Protein AF-A0A2K5PWW3-F1 (afdb_monomer_lite)

Secondary structure (DSSP, 8-state):
-PPPPTT--S--HHHHHHHHHHHHHHHHHHHHHHHHHHHHTSTTT--HHHHHHHHHHHHHHHHHHHHHHHHHHHHHHHHHHHHHHHHHHHHHHTT-HHHHHHHIIIIIHHHHHHHHHHHHHHHHHHHTTTTT-HHHHHHHIIIIIGGGG---

Structure (mmCIF, N/CA/C/O backbone):
data_AF-A0A2K5PWW3-F1
#
_entry.id   AF-A0A2K5PWW3-F1
#
loop_
_atom_site.group_PDB
_atom_site.id
_atom_site.type_symbol
_atom_site.label_atom_id
_atom_site.label_alt_id
_atom_site.label_comp_id
_atom_site.label_asym_id
_atom_site.label_entity_id
_atom_site.label_seq_id
_atom_site.pdbx_PDB_ins_code
_atom_site.Cartn_x
_atom_site.Cartn_y
_atom_site.Cartn_z
_atom_site.occupancy
_atom_site.B_iso_or_equiv
_atom_site.auth_seq_id
_atom_site.auth_comp_id
_atom_site.auth_asym_id
_atom_site.auth_atom_id
_atom_site.pdbx_PDB_model_num
ATOM 1 N N . THR A 1 1 ? -18.591 -24.631 8.493 1.00 36.41 1 THR A N 1
ATOM 2 C CA . THR A 1 1 ? -18.377 -23.396 7.710 1.00 36.41 1 THR A CA 1
ATOM 3 C C . THR A 1 1 ? -18.376 -22.236 8.686 1.00 36.41 1 THR A C 1
ATOM 5 O O . THR A 1 1 ? -19.280 -22.161 9.505 1.00 36.41 1 THR A O 1
ATOM 8 N N . ALA A 1 2 ? -17.322 -21.417 8.721 1.00 37.28 2 ALA A N 1
ATOM 9 C CA . ALA A 1 2 ? -17.237 -20.311 9.678 1.00 37.28 2 ALA A CA 1
ATOM 10 C C . ALA A 1 2 ? -18.224 -19.201 9.283 1.00 37.28 2 ALA A C 1
ATOM 12 O O . ALA A 1 2 ? -18.209 -18.743 8.141 1.00 37.28 2 ALA A O 1
ATOM 13 N N . SER A 1 3 ? -19.100 -18.805 10.207 1.00 39.41 3 SER A N 1
ATOM 14 C CA . SER A 1 3 ? -20.064 -17.724 9.997 1.00 39.41 3 SER A CA 1
ATOM 15 C C . SER A 1 3 ? -19.338 -16.384 9.811 1.00 39.41 3 SER A C 1
ATOM 17 O O . SER A 1 3 ? -18.380 -16.113 10.540 1.00 39.41 3 SER A O 1
ATOM 19 N N . PRO A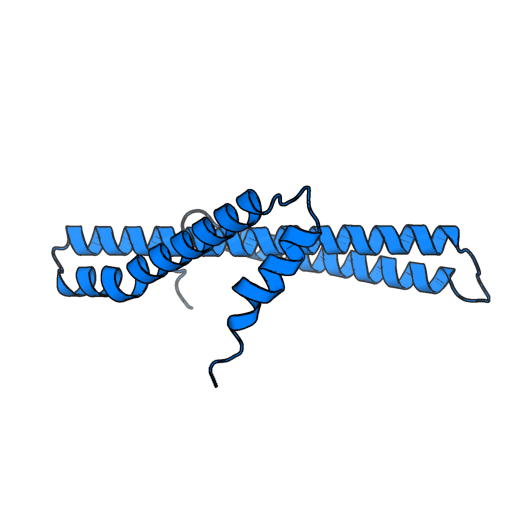 1 4 ? -19.766 -15.527 8.866 1.00 49.06 4 PRO A N 1
ATOM 20 C CA . PRO A 1 4 ? -19.162 -14.215 8.683 1.00 49.06 4 PRO A CA 1
ATOM 21 C C . PRO A 1 4 ? -19.349 -13.363 9.944 1.00 49.06 4 PRO A C 1
ATOM 23 O O . PRO A 1 4 ? -20.424 -13.321 10.541 1.00 49.06 4 PRO A O 1
ATOM 26 N N . SER A 1 5 ? -18.277 -12.688 10.355 1.00 48.12 5 SER A N 1
ATOM 27 C CA . SER A 1 5 ? -18.264 -11.849 11.550 1.00 48.12 5 SER A CA 1
ATOM 28 C C . SER A 1 5 ? -19.251 -10.676 11.424 1.00 48.12 5 SER A C 1
ATOM 30 O O . SER A 1 5 ? -19.153 -9.875 10.493 1.00 48.12 5 SER A O 1
ATOM 32 N N . GLN A 1 6 ? -20.169 -10.536 12.391 1.00 51.06 6 GLN A N 1
ATOM 33 C CA . GLN A 1 6 ? -21.170 -9.448 12.486 1.00 51.06 6 GLN A CA 1
ATOM 34 C C . GLN A 1 6 ? -20.544 -8.037 12.612 1.00 51.06 6 GLN A C 1
ATOM 36 O O . GLN A 1 6 ? -21.219 -7.014 12.492 1.00 51.06 6 GLN A O 1
ATOM 41 N N . VAL A 1 7 ? -19.231 -7.996 12.832 1.00 50.28 7 VAL A N 1
ATOM 42 C CA . VAL A 1 7 ? -18.339 -6.832 12.925 1.00 50.28 7 VAL A CA 1
ATOM 43 C C . VAL A 1 7 ? -18.160 -6.141 11.561 1.00 50.28 7 VAL A C 1
ATOM 45 O O . VAL A 1 7 ? -17.883 -4.946 11.488 1.00 50.28 7 VAL A O 1
ATOM 48 N N . ARG A 1 8 ? -18.360 -6.860 10.450 1.00 52.19 8 ARG A N 1
ATOM 49 C CA . ARG A 1 8 ? -18.094 -6.362 9.094 1.00 52.19 8 ARG A CA 1
ATOM 50 C C . ARG A 1 8 ? -19.287 -5.558 8.569 1.00 52.19 8 ARG A C 1
ATOM 52 O O . ARG A 1 8 ? -20.204 -6.098 7.957 1.00 52.19 8 ARG A O 1
ATOM 59 N N . GLN A 1 9 ? -19.304 -4.254 8.834 1.00 50.53 9 GLN A N 1
ATOM 60 C CA . GLN A 1 9 ? -20.359 -3.374 8.336 1.00 50.53 9 GLN A CA 1
ATOM 61 C C . GLN A 1 9 ? -19.978 -2.810 6.962 1.00 50.53 9 GLN A C 1
ATOM 63 O O . GLN A 1 9 ? -19.010 -2.073 6.836 1.00 50.53 9 GLN A O 1
ATOM 68 N N . ASN A 1 10 ? -20.770 -3.125 5.937 1.00 54.16 10 ASN A N 1
ATOM 69 C CA . ASN A 1 10 ? -20.707 -2.483 4.618 1.00 54.16 10 ASN A CA 1
ATOM 70 C C . ASN A 1 10 ? -19.440 -2.749 3.769 1.00 54.16 10 ASN A C 1
ATOM 72 O O . ASN A 1 10 ? -19.109 -1.956 2.890 1.00 54.16 10 ASN A O 1
ATOM 76 N N . TYR A 1 11 ? -18.745 -3.869 3.996 1.00 56.44 11 TYR A N 1
ATOM 77 C CA . TYR A 1 11 ? -17.665 -4.340 3.124 1.00 56.44 11 TYR A CA 1
ATOM 78 C C . TYR A 1 11 ? -17.893 -5.812 2.787 1.00 56.44 11 TYR A C 1
ATOM 80 O O . TYR A 1 11 ? -17.673 -6.696 3.620 1.00 56.44 11 TYR A O 1
ATOM 88 N N . HIS A 1 12 ? -18.431 -6.061 1.592 1.00 65.31 12 HIS A N 1
ATOM 89 C CA . HIS A 1 12 ? -18.768 -7.409 1.154 1.00 65.31 12 HIS A CA 1
ATOM 90 C C . HIS A 1 12 ? -17.487 -8.224 0.961 1.00 65.31 12 HIS A C 1
ATOM 92 O O . HIS A 1 12 ? -16.470 -7.701 0.501 1.00 65.31 12 HIS A O 1
ATOM 98 N N . GLN A 1 13 ? -17.531 -9.515 1.292 1.00 68.31 13 GLN A N 1
ATOM 99 C CA . GLN A 1 13 ? -16.378 -10.401 1.120 1.00 68.31 13 GLN A CA 1
ATOM 100 C C . GLN A 1 13 ? -15.883 -10.421 -0.328 1.00 68.31 13 GLN A C 1
ATOM 102 O O . GLN A 1 13 ? -14.678 -10.475 -0.565 1.00 68.31 13 GLN A O 1
ATOM 107 N N . ASP A 1 14 ? -16.808 -10.271 -1.273 1.00 76.06 14 ASP A N 1
ATOM 108 C CA . ASP A 1 14 ? -16.494 -10.198 -2.696 1.00 76.06 14 ASP A CA 1
ATOM 109 C C . ASP A 1 14 ? -15.761 -8.909 -3.072 1.00 76.06 14 ASP A C 1
ATOM 111 O O . ASP A 1 14 ? -14.913 -8.939 -3.957 1.00 76.06 14 ASP A O 1
ATOM 115 N N . SER A 1 15 ? -16.026 -7.789 -2.390 1.00 79.00 15 SER A N 1
ATOM 116 C CA . SER A 1 15 ? -15.313 -6.527 -2.621 1.00 79.00 15 SER A CA 1
ATOM 117 C C . SER A 1 15 ? -13.864 -6.619 -2.145 1.00 79.00 15 SER A C 1
ATOM 119 O O . SER A 1 15 ? -12.958 -6.192 -2.855 1.00 79.00 15 SER A O 1
ATOM 121 N N . GLU A 1 16 ? -13.627 -7.238 -0.984 1.00 80.44 16 GLU A N 1
ATOM 122 C CA . GLU A 1 16 ? -12.264 -7.499 -0.507 1.00 80.44 16 GLU A CA 1
ATOM 123 C C . GLU A 1 16 ? -11.519 -8.460 -1.439 1.00 80.44 16 GLU A C 1
ATOM 125 O O . GLU A 1 16 ? -10.379 -8.203 -1.819 1.00 80.44 16 GLU A O 1
ATOM 130 N N . ALA A 1 17 ? -12.182 -9.537 -1.869 1.00 84.25 17 ALA A N 1
ATOM 131 C CA . ALA A 1 17 ? -11.609 -10.485 -2.815 1.00 84.25 17 ALA A CA 1
ATOM 132 C C . ALA A 1 17 ? -11.301 -9.832 -4.173 1.00 84.25 17 ALA A C 1
ATOM 134 O O . ALA A 1 17 ? -10.254 -10.110 -4.756 1.00 84.25 17 ALA A O 1
ATOM 135 N N . ALA A 1 18 ? -12.176 -8.953 -4.669 1.00 88.81 18 ALA A N 1
ATOM 136 C CA . ALA A 1 18 ? -11.960 -8.209 -5.905 1.00 88.81 18 ALA A CA 1
ATOM 137 C C . ALA A 1 18 ? -10.758 -7.265 -5.795 1.00 88.81 18 ALA A C 1
ATOM 139 O O . ALA A 1 18 ? -9.916 -7.259 -6.689 1.00 88.81 18 ALA A O 1
ATOM 140 N N . ILE A 1 19 ? -10.621 -6.534 -4.685 1.00 88.19 19 ILE A N 1
ATOM 141 C CA . ILE A 1 19 ? -9.473 -5.643 -4.475 1.00 88.19 19 ILE A CA 1
ATOM 142 C C . ILE A 1 19 ? -8.176 -6.443 -4.333 1.00 88.19 19 ILE A C 1
ATOM 144 O O . ILE A 1 19 ? -7.175 -6.075 -4.939 1.00 88.19 19 ILE A O 1
ATOM 148 N N . ASN A 1 20 ? -8.187 -7.579 -3.633 1.00 88.94 20 ASN A N 1
ATOM 149 C CA . ASN A 1 20 ? -7.015 -8.456 -3.542 1.00 88.94 20 ASN A CA 1
ATOM 150 C C . ASN A 1 20 ? -6.612 -9.037 -4.907 1.00 88.94 20 ASN A C 1
ATOM 152 O O . ASN A 1 20 ? -5.424 -9.171 -5.203 1.00 88.94 20 ASN A O 1
ATOM 156 N N . ARG A 1 21 ? -7.584 -9.361 -5.768 1.00 92.88 21 ARG A N 1
ATOM 157 C CA . ARG A 1 21 ? -7.307 -9.747 -7.160 1.00 92.88 21 ARG A CA 1
ATOM 158 C C . ARG A 1 21 ? -6.720 -8.581 -7.947 1.00 92.88 21 ARG A C 1
ATOM 160 O O . ARG A 1 21 ? -5.731 -8.789 -8.639 1.00 92.88 21 ARG A O 1
ATOM 167 N N . GLN A 1 22 ? -7.272 -7.378 -7.798 1.00 94.06 22 GLN A N 1
ATOM 168 C CA . GLN A 1 22 ? -6.759 -6.190 -8.475 1.00 94.06 22 GLN A CA 1
ATOM 169 C C . GLN A 1 22 ? -5.320 -5.886 -8.052 1.00 94.06 22 GLN A C 1
ATOM 171 O O . GLN A 1 22 ? -4.476 -5.707 -8.913 1.00 94.06 22 GLN A O 1
ATOM 176 N N . ILE A 1 23 ? -5.004 -5.938 -6.753 1.00 93.69 23 ILE A N 1
ATOM 177 C CA . ILE A 1 23 ? -3.633 -5.771 -6.243 1.00 93.69 23 ILE A CA 1
ATOM 178 C C . ILE A 1 23 ? -2.666 -6.735 -6.941 1.00 93.69 23 ILE A C 1
ATOM 180 O O . ILE A 1 23 ? -1.599 -6.321 -7.386 1.00 93.69 23 ILE A O 1
ATOM 184 N N . ASN A 1 24 ? -3.040 -8.012 -7.069 1.00 94.44 24 ASN A N 1
ATOM 185 C CA . ASN A 1 24 ? -2.213 -8.991 -7.775 1.00 94.44 24 ASN A CA 1
ATOM 186 C C . ASN A 1 24 ? -2.069 -8.676 -9.269 1.00 94.44 24 ASN A C 1
ATOM 188 O O . ASN A 1 24 ? -0.992 -8.885 -9.820 1.00 94.44 24 ASN A O 1
ATOM 192 N N . LEU A 1 25 ? -3.121 -8.171 -9.920 1.00 95.38 25 LEU A N 1
ATOM 193 C CA . LEU A 1 25 ? -3.064 -7.758 -11.323 1.00 95.38 25 LEU A CA 1
ATOM 194 C C . LEU A 1 25 ? -2.121 -6.566 -11.526 1.00 95.38 25 LEU A C 1
ATOM 196 O O . LEU A 1 25 ? -1.285 -6.631 -12.421 1.00 95.38 25 LEU A O 1
ATOM 200 N N . GLU A 1 26 ? -2.187 -5.543 -10.670 1.00 95.94 26 GLU A N 1
ATOM 201 C CA . GLU A 1 26 ? -1.277 -4.388 -10.725 1.00 95.94 26 GLU A CA 1
ATOM 202 C C . GLU A 1 26 ? 0.188 -4.817 -10.512 1.00 95.94 26 GLU A C 1
ATOM 204 O O . GLU A 1 26 ? 1.094 -4.418 -11.244 1.00 95.94 26 GLU A O 1
ATOM 209 N N . LEU A 1 27 ? 0.442 -5.708 -9.544 1.00 95.19 27 LEU A N 1
ATOM 210 C CA . LEU A 1 27 ? 1.784 -6.252 -9.306 1.00 95.19 27 LEU A CA 1
ATOM 211 C C . LEU A 1 27 ? 2.283 -7.108 -10.476 1.00 95.19 27 LEU A C 1
ATOM 213 O O . LEU A 1 27 ? 3.463 -7.044 -10.828 1.00 95.19 27 LEU A O 1
ATOM 217 N N . TYR A 1 28 ? 1.400 -7.895 -11.091 1.00 97.12 28 TYR A N 1
ATOM 218 C CA . TYR A 1 28 ? 1.737 -8.687 -12.268 1.00 97.12 28 TYR A CA 1
ATOM 219 C C . TYR A 1 28 ? 2.050 -7.793 -13.472 1.00 97.12 28 TYR A C 1
ATOM 221 O O . TYR A 1 28 ? 3.077 -7.990 -14.117 1.00 97.12 28 TYR A O 1
ATOM 229 N N . ALA A 1 29 ? 1.231 -6.771 -13.736 1.00 94.88 29 ALA A N 1
ATOM 230 C CA . ALA A 1 29 ? 1.480 -5.786 -14.787 1.00 94.88 29 ALA A CA 1
ATOM 231 C C . ALA A 1 29 ? 2.824 -5.074 -14.569 1.00 94.88 29 ALA A C 1
ATOM 233 O O . ALA A 1 29 ? 3.654 -5.001 -15.477 1.00 94.88 29 ALA A O 1
ATOM 234 N N . SER A 1 30 ? 3.094 -4.660 -13.329 1.00 97.88 30 SER A N 1
ATOM 235 C CA . SER A 1 30 ? 4.372 -4.084 -12.917 1.00 97.88 30 SER A CA 1
ATOM 236 C C . SER A 1 30 ? 5.557 -5.012 -13.224 1.00 97.88 30 SER A C 1
ATOM 238 O O . SER A 1 30 ? 6.565 -4.564 -13.777 1.00 97.88 30 SER A O 1
ATOM 240 N N . TYR A 1 31 ? 5.448 -6.305 -12.901 1.00 96.75 31 TYR A N 1
ATOM 241 C CA . TYR A 1 31 ? 6.472 -7.310 -13.205 1.00 96.75 31 TYR A CA 1
ATOM 242 C C . TYR A 1 31 ? 6.667 -7.517 -14.715 1.00 96.75 31 TYR A C 1
ATOM 244 O O . TYR A 1 31 ? 7.805 -7.562 -15.187 1.00 96.75 31 TYR A O 1
ATOM 252 N N . VAL A 1 32 ? 5.579 -7.584 -15.487 1.00 97.56 32 VAL A N 1
ATOM 253 C CA . VAL A 1 32 ? 5.634 -7.709 -16.950 1.00 97.56 32 VAL A CA 1
ATOM 254 C C . VAL A 1 32 ? 6.351 -6.506 -17.562 1.00 97.56 32 VAL A C 1
ATOM 256 O O . VAL A 1 32 ? 7.314 -6.696 -18.305 1.00 97.56 32 VAL A O 1
ATOM 259 N N . TYR A 1 33 ? 5.983 -5.277 -17.194 1.00 96.88 33 TYR A N 1
ATOM 260 C CA . TYR A 1 33 ? 6.669 -4.079 -17.685 1.00 96.88 33 TYR A CA 1
ATOM 261 C C . TYR A 1 33 ? 8.145 -4.032 -17.290 1.00 96.88 33 TYR A C 1
ATOM 263 O O . TYR A 1 33 ? 8.984 -3.643 -18.103 1.00 96.88 33 TYR A O 1
ATOM 271 N N . LEU A 1 34 ? 8.488 -4.498 -16.087 1.00 97.75 34 LEU A N 1
ATOM 272 C CA . LEU A 1 34 ? 9.882 -4.598 -15.664 1.00 97.75 34 LEU A CA 1
ATOM 273 C C . LEU A 1 34 ? 10.665 -5.558 -16.567 1.00 97.75 34 LEU A C 1
ATOM 275 O O . LEU A 1 34 ? 11.747 -5.220 -17.039 1.00 97.75 34 LEU A O 1
ATOM 279 N N . SER A 1 35 ? 10.100 -6.734 -16.854 1.00 97.44 35 SER A N 1
ATOM 280 C CA . SER A 1 35 ? 10.733 -7.721 -17.735 1.00 97.44 35 SER A CA 1
ATOM 281 C C . SER A 1 35 ? 10.967 -7.171 -19.148 1.00 97.44 35 SER A C 1
ATOM 283 O O . SER A 1 35 ? 12.039 -7.370 -19.720 1.00 97.44 35 SER A O 1
ATOM 285 N N . ILE A 1 36 ? 10.007 -6.404 -19.676 1.00 96.56 36 ILE A N 1
ATOM 286 C CA . ILE A 1 36 ? 10.099 -5.757 -20.988 1.00 96.56 36 ILE A CA 1
ATOM 287 C C . ILE A 1 36 ? 11.172 -4.664 -20.973 1.00 96.56 36 ILE A C 1
ATOM 289 O O . ILE A 1 36 ? 11.967 -4.574 -21.906 1.00 96.56 36 ILE A O 1
ATOM 293 N N . SER A 1 37 ? 11.253 -3.871 -19.901 1.00 97.19 37 SER A N 1
ATOM 294 C CA . SER A 1 37 ? 12.321 -2.883 -19.730 1.00 97.19 37 SER A CA 1
ATOM 295 C C . SER A 1 37 ? 13.702 -3.532 -19.830 1.00 97.19 37 SER A C 1
ATOM 297 O O . SER A 1 37 ? 14.536 -3.076 -20.609 1.00 97.19 37 SER A O 1
ATOM 299 N N . TYR A 1 38 ? 13.934 -4.617 -19.084 1.00 94.94 38 TYR A N 1
ATOM 300 C CA . TYR A 1 38 ? 15.212 -5.334 -19.108 1.00 94.94 38 TYR A CA 1
ATOM 301 C C . TYR A 1 38 ? 15.503 -6.005 -20.451 1.00 94.94 38 TYR A C 1
ATOM 303 O O . TYR A 1 38 ? 16.666 -6.156 -20.806 1.00 94.94 38 TYR A O 1
ATOM 311 N N . TYR A 1 39 ? 14.479 -6.402 -21.210 1.00 95.50 39 TYR A N 1
ATOM 312 C CA . TYR A 1 39 ? 14.665 -6.894 -22.573 1.00 95.50 39 TYR A CA 1
ATOM 313 C C . TYR A 1 39 ? 15.215 -5.800 -23.501 1.00 95.50 39 TYR A C 1
ATOM 315 O O . TYR A 1 39 ? 16.168 -6.047 -24.235 1.00 95.50 39 TYR A O 1
ATOM 323 N N . PHE A 1 40 ? 14.661 -4.586 -23.438 1.00 93.12 40 PHE A N 1
ATOM 324 C CA . PHE A 1 40 ? 15.108 -3.465 -24.272 1.00 93.12 40 PHE A CA 1
ATOM 325 C C . PHE A 1 40 ? 16.460 -2.868 -23.858 1.00 93.12 40 PHE A C 1
ATOM 327 O O . PHE A 1 40 ? 17.088 -2.192 -24.673 1.00 93.12 40 PHE A O 1
ATOM 334 N N . ASP A 1 41 ? 16.899 -3.113 -22.622 1.00 95.06 41 ASP A N 1
ATOM 335 C CA . ASP A 1 41 ? 18.177 -2.627 -22.085 1.00 95.06 41 ASP A CA 1
ATOM 336 C C . ASP A 1 41 ? 19.376 -3.532 -22.420 1.00 95.06 41 ASP A C 1
ATOM 338 O O . ASP A 1 41 ? 20.519 -3.145 -22.198 1.00 95.06 41 ASP A O 1
ATOM 342 N N . ARG A 1 42 ? 19.142 -4.732 -22.970 1.00 95.31 42 ARG A N 1
ATOM 343 C CA . ARG A 1 42 ? 20.225 -5.649 -23.356 1.00 95.31 42 ARG A CA 1
ATOM 344 C C . ARG A 1 42 ? 21.126 -5.039 -24.424 1.00 95.31 42 ARG A C 1
ATOM 346 O O . ARG A 1 42 ? 20.644 -4.334 -25.306 1.00 95.31 42 ARG A O 1
ATOM 353 N N . ASP A 1 43 ? 22.408 -5.393 -24.404 1.00 94.12 43 ASP A N 1
ATOM 354 C CA . ASP A 1 43 ? 23.409 -4.869 -25.344 1.00 94.12 43 ASP A CA 1
ATOM 355 C C . ASP A 1 43 ? 23.092 -5.176 -26.821 1.00 94.12 43 ASP A C 1
ATOM 357 O O . ASP A 1 43 ? 23.480 -4.413 -27.704 1.00 94.12 43 ASP A O 1
ATOM 361 N N . ASP A 1 44 ? 22.372 -6.269 -27.098 1.00 91.06 44 ASP A N 1
ATOM 362 C CA . ASP A 1 44 ? 21.954 -6.685 -28.443 1.00 91.06 44 ASP A CA 1
ATOM 363 C C . ASP A 1 44 ? 20.697 -5.958 -28.959 1.00 91.06 44 ASP A C 1
ATOM 365 O O . ASP A 1 44 ? 20.478 -5.901 -30.169 1.00 91.06 44 ASP A O 1
ATOM 369 N N . VAL A 1 45 ? 19.891 -5.371 -28.067 1.00 92.75 45 VAL A N 1
ATOM 370 C CA . VAL A 1 45 ? 18.690 -4.588 -28.414 1.00 92.75 45 VAL A CA 1
ATOM 371 C C . VAL A 1 45 ? 18.953 -3.080 -28.295 1.00 92.75 45 VAL A C 1
ATOM 373 O O . VAL A 1 45 ? 18.636 -2.321 -29.208 1.00 92.75 45 VAL A O 1
ATOM 376 N N . ALA A 1 46 ? 19.544 -2.640 -27.181 1.00 89.75 46 ALA A N 1
ATOM 377 C CA . ALA A 1 46 ? 20.043 -1.293 -26.888 1.00 89.75 46 ALA A CA 1
ATOM 378 C C . ALA A 1 46 ? 19.042 -0.127 -27.080 1.00 89.75 46 ALA A C 1
ATOM 380 O O . ALA A 1 46 ? 19.430 1.024 -27.318 1.00 89.75 46 ALA A O 1
ATOM 381 N N . LEU A 1 47 ? 17.739 -0.375 -26.919 1.00 90.00 47 LEU A N 1
ATOM 382 C CA . LEU A 1 47 ? 16.675 0.625 -27.074 1.00 90.00 47 LEU A CA 1
ATOM 383 C C . LEU A 1 47 ? 16.387 1.354 -25.749 1.00 90.00 47 LEU A C 1
ATOM 385 O O . LEU A 1 47 ? 15.307 1.244 -25.166 1.00 90.00 47 LEU A O 1
ATOM 389 N N . LYS A 1 48 ? 17.346 2.169 -25.297 1.00 92.00 48 LYS A N 1
ATOM 390 C CA . LYS A 1 48 ? 17.335 2.836 -23.974 1.00 92.00 48 LYS A CA 1
ATOM 391 C C . LYS A 1 48 ? 16.068 3.640 -23.655 1.00 92.00 48 LYS A C 1
ATOM 393 O O . LYS A 1 48 ? 15.616 3.651 -22.513 1.00 92.00 48 LYS A O 1
ATOM 398 N N . ASN A 1 49 ? 15.472 4.309 -24.644 1.00 94.31 49 ASN A N 1
ATOM 399 C CA . ASN A 1 49 ? 14.242 5.081 -24.426 1.00 94.31 49 ASN A CA 1
ATOM 400 C C . ASN A 1 49 ? 13.024 4.178 -24.178 1.00 94.31 49 ASN A C 1
ATOM 402 O O . ASN A 1 49 ? 12.189 4.510 -23.339 1.00 94.31 49 ASN A O 1
ATOM 406 N N . PHE A 1 50 ? 12.946 3.028 -24.856 1.00 93.00 50 PHE A N 1
ATOM 407 C CA . PHE A 1 50 ? 11.908 2.027 -24.603 1.00 93.00 50 PHE A CA 1
ATOM 408 C C . PHE A 1 50 ? 12.101 1.377 -23.237 1.00 93.00 50 PHE A C 1
ATOM 410 O O . PHE A 1 50 ? 11.141 1.288 -22.476 1.00 93.00 50 PHE A O 1
ATOM 417 N N . ALA A 1 51 ? 13.339 1.010 -22.889 1.00 94.44 51 ALA A N 1
ATOM 418 C CA . ALA A 1 51 ? 13.660 0.501 -21.558 1.00 94.44 51 ALA A CA 1
ATOM 419 C C . ALA A 1 51 ? 13.198 1.483 -20.468 1.00 94.44 51 ALA A C 1
ATOM 421 O O . ALA A 1 51 ? 12.402 1.132 -19.602 1.00 94.44 51 ALA A O 1
ATOM 422 N N . LYS A 1 52 ? 13.579 2.763 -20.581 1.00 95.94 52 LYS A N 1
ATOM 423 C CA . LYS A 1 52 ? 13.164 3.805 -19.632 1.00 95.94 52 LYS A CA 1
ATOM 424 C C . LYS A 1 52 ? 11.643 3.979 -19.550 1.00 95.94 52 LYS A C 1
ATOM 426 O O . LYS A 1 52 ? 11.120 4.151 -18.451 1.00 95.94 52 LYS A O 1
ATOM 431 N N . TYR A 1 53 ? 10.939 3.942 -20.683 1.00 96.38 53 TYR A N 1
ATOM 432 C CA . TYR A 1 53 ? 9.477 4.037 -20.716 1.00 96.38 53 TYR A CA 1
ATOM 433 C C . TYR A 1 53 ? 8.825 2.889 -19.936 1.00 96.38 53 TYR A C 1
ATOM 435 O O . TYR A 1 53 ? 8.036 3.134 -19.027 1.00 96.38 53 TYR A O 1
ATOM 443 N N . PHE A 1 54 ? 9.203 1.643 -20.224 1.00 95.12 54 PHE A N 1
ATOM 444 C CA . PHE A 1 54 ? 8.629 0.481 -19.545 1.00 95.12 54 PHE A CA 1
ATOM 445 C C . PHE A 1 54 ? 9.044 0.382 -18.074 1.00 95.12 54 PHE A C 1
ATOM 447 O O . PHE A 1 54 ? 8.247 -0.051 -17.245 1.00 95.12 54 PHE A O 1
ATOM 454 N N . LEU A 1 55 ? 10.243 0.848 -17.715 1.00 97.44 55 LEU A N 1
ATOM 455 C CA . LEU A 1 55 ? 10.651 0.962 -16.317 1.00 97.44 55 LEU A CA 1
ATOM 456 C C . LEU A 1 55 ? 9.751 1.935 -15.547 1.00 97.44 55 LEU A C 1
ATOM 458 O O . LEU A 1 55 ? 9.317 1.635 -14.437 1.00 97.44 55 LEU A O 1
ATOM 462 N N . HIS A 1 56 ? 9.440 3.085 -16.148 1.00 96.62 56 HIS A N 1
ATOM 463 C CA . HIS A 1 56 ? 8.526 4.054 -15.553 1.00 96.62 56 HIS A CA 1
ATOM 464 C C . HIS A 1 56 ? 7.119 3.470 -15.378 1.00 96.62 56 HIS A C 1
ATOM 466 O O . HIS A 1 56 ? 6.584 3.534 -14.275 1.00 96.62 56 HIS A O 1
ATOM 472 N N . GLN A 1 57 ? 6.571 2.812 -16.407 1.00 97.00 57 GLN A N 1
ATOM 473 C CA . GLN A 1 57 ? 5.272 2.130 -16.314 1.00 97.00 57 GLN A CA 1
ATOM 474 C C . GLN A 1 57 ? 5.267 1.047 -15.224 1.00 97.00 57 GLN A C 1
ATOM 476 O O . GLN A 1 57 ? 4.329 0.951 -14.441 1.00 97.00 57 GLN A O 1
ATOM 481 N N . SER A 1 58 ? 6.352 0.275 -15.090 1.00 97.62 58 SER A N 1
ATOM 482 C CA . SER A 1 58 ? 6.491 -0.706 -14.005 1.00 97.62 58 SER A CA 1
ATOM 483 C C . SER A 1 58 ? 6.363 -0.071 -12.616 1.00 97.62 58 SER A C 1
ATOM 485 O O . SER A 1 58 ? 5.756 -0.665 -11.720 1.00 97.62 58 SER A O 1
ATOM 487 N N . HIS A 1 59 ? 6.935 1.119 -12.419 1.00 96.69 59 HIS A N 1
ATOM 488 C CA . HIS A 1 59 ? 6.846 1.842 -11.152 1.00 96.69 59 HIS A CA 1
ATOM 489 C C . HIS A 1 59 ? 5.435 2.384 -10.904 1.00 96.69 59 HIS A C 1
ATOM 491 O O . HIS A 1 59 ? 4.939 2.232 -9.791 1.00 96.69 59 HIS A O 1
ATOM 497 N N . GLU A 1 60 ? 4.772 2.935 -11.925 1.00 96.69 60 GLU A N 1
ATOM 498 C CA . GLU A 1 60 ? 3.393 3.434 -11.809 1.00 96.69 60 GLU A CA 1
ATOM 499 C C . GLU A 1 60 ? 2.422 2.329 -11.364 1.00 96.69 60 GLU A C 1
ATOM 501 O O . GLU A 1 60 ? 1.710 2.502 -10.372 1.00 96.69 60 GLU A O 1
ATOM 506 N N . GLU A 1 61 ? 2.469 1.146 -11.986 1.00 95.75 61 GLU A N 1
ATOM 507 C CA . GLU A 1 61 ? 1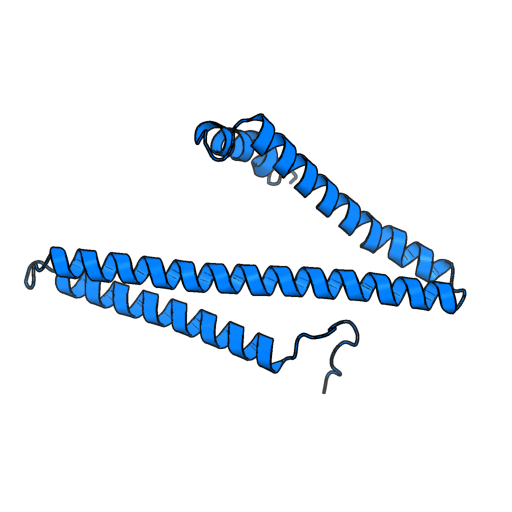.600 0.028 -11.579 1.00 95.75 61 GLU A CA 1
ATOM 508 C C . GLU A 1 61 ? 1.916 -0.474 -10.162 1.00 95.75 61 GLU A C 1
ATOM 510 O O . GLU A 1 61 ? 1.039 -0.900 -9.403 1.00 95.75 61 GLU A O 1
ATOM 515 N N . ARG A 1 62 ? 3.179 -0.367 -9.733 1.00 96.56 62 ARG A N 1
ATOM 516 C CA . ARG A 1 62 ? 3.556 -0.691 -8.352 1.00 96.56 62 ARG A CA 1
ATOM 517 C C . ARG A 1 62 ? 2.956 0.298 -7.357 1.00 96.56 62 ARG A C 1
ATOM 519 O O . ARG A 1 62 ? 2.494 -0.117 -6.293 1.00 96.56 62 ARG A O 1
ATOM 526 N N . GLU A 1 63 ? 2.919 1.584 -7.696 1.00 95.25 63 GLU A N 1
ATOM 527 C CA . GLU A 1 63 ? 2.234 2.593 -6.887 1.00 95.25 63 GLU A CA 1
ATOM 528 C C . GLU A 1 63 ? 0.717 2.364 -6.848 1.00 95.25 63 GLU A C 1
ATOM 530 O O . GLU A 1 63 ? 0.097 2.552 -5.796 1.00 95.25 63 GLU A O 1
ATOM 535 N N . HIS A 1 64 ? 0.104 1.924 -7.954 1.00 93.62 64 HIS A N 1
ATOM 536 C CA . HIS A 1 64 ? -1.311 1.536 -7.984 1.00 93.62 64 HIS A CA 1
ATOM 537 C C . HIS A 1 64 ? -1.602 0.401 -6.995 1.00 93.62 64 HIS A C 1
ATOM 539 O O . HIS A 1 64 ? -2.493 0.535 -6.147 1.00 93.62 64 HIS A O 1
ATOM 545 N N . ALA A 1 65 ? -0.791 -0.662 -7.008 1.00 94.38 65 ALA A N 1
ATOM 546 C CA . ALA A 1 65 ? -0.903 -1.760 -6.048 1.00 94.38 65 ALA A CA 1
ATOM 547 C C . ALA A 1 65 ? -0.799 -1.268 -4.591 1.00 94.38 65 ALA A C 1
ATOM 549 O O . ALA A 1 65 ? -1.623 -1.622 -3.744 1.00 94.38 65 ALA A O 1
ATOM 550 N N . GLN A 1 66 ? 0.172 -0.399 -4.292 1.00 91.44 66 GLN A N 1
ATOM 551 C CA . GLN A 1 66 ? 0.365 0.157 -2.948 1.00 91.44 66 GLN A CA 1
ATOM 552 C C . GLN A 1 66 ? -0.817 1.019 -2.483 1.00 91.44 66 GLN A C 1
ATOM 554 O O . GLN A 1 66 ? -1.204 0.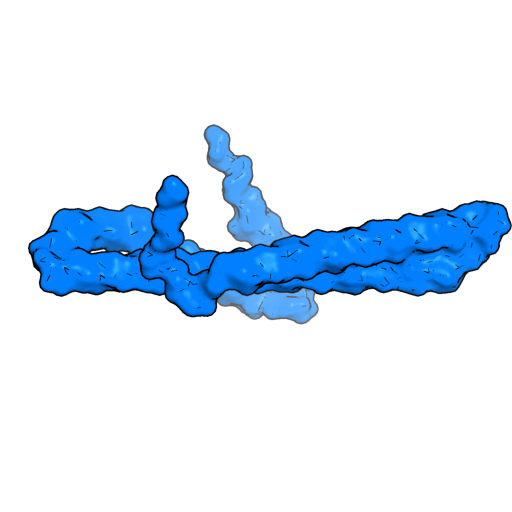957 -1.312 1.00 91.44 66 GLN A O 1
ATOM 559 N N . LYS A 1 67 ? -1.416 1.816 -3.378 1.00 89.88 67 LYS A N 1
ATOM 560 C CA . LYS A 1 67 ? -2.620 2.609 -3.071 1.00 89.88 67 LYS A CA 1
ATOM 561 C C . LYS A 1 67 ? -3.792 1.701 -2.690 1.00 89.88 67 LYS A C 1
ATOM 563 O O . LYS A 1 67 ? -4.461 1.966 -1.690 1.00 89.88 67 LYS A O 1
ATOM 568 N N . LEU A 1 68 ? -3.996 0.607 -3.424 1.00 89.19 68 LEU A N 1
ATOM 569 C CA . LEU A 1 68 ? -5.034 -0.380 -3.114 1.00 89.19 68 LEU A CA 1
ATOM 570 C C . LEU A 1 68 ? -4.778 -1.091 -1.776 1.00 89.19 68 LEU A C 1
ATOM 572 O O . LEU A 1 68 ? -5.698 -1.213 -0.969 1.00 89.19 68 LEU A O 1
ATOM 576 N N . MET A 1 69 ? -3.534 -1.483 -1.482 1.00 88.31 69 MET A N 1
ATOM 577 C CA . MET A 1 69 ? -3.170 -2.079 -0.187 1.00 88.31 69 MET A CA 1
ATOM 578 C C . MET A 1 69 ? -3.470 -1.137 0.991 1.00 88.31 69 MET A C 1
ATOM 580 O O . MET A 1 69 ? -4.062 -1.552 1.990 1.00 88.31 69 MET A O 1
ATOM 584 N N . LYS A 1 70 ? -3.121 0.152 0.862 1.00 86.25 70 LYS A N 1
ATOM 585 C CA . LYS A 1 70 ? -3.439 1.179 1.871 1.00 86.25 70 LYS A CA 1
ATOM 586 C C . LYS A 1 70 ? -4.947 1.323 2.079 1.00 86.25 70 LYS A C 1
ATOM 588 O O . LYS A 1 70 ? -5.400 1.442 3.217 1.00 86.25 70 LYS A O 1
ATOM 593 N N . LEU A 1 71 ? -5.725 1.280 0.997 1.00 82.19 71 LEU A N 1
ATOM 594 C CA . LEU A 1 71 ? -7.183 1.343 1.055 1.00 82.19 71 LEU A CA 1
ATOM 595 C C . LEU A 1 71 ? -7.779 0.141 1.806 1.00 82.19 71 LEU A C 1
ATOM 597 O O . LEU A 1 71 ? -8.617 0.341 2.685 1.00 82.19 71 LEU A O 1
ATOM 601 N N . VAL A 1 72 ? -7.310 -1.084 1.537 1.00 80.44 72 VAL A N 1
ATOM 602 C CA . VAL A 1 72 ? -7.753 -2.288 2.268 1.00 80.44 72 VAL A CA 1
ATOM 603 C C . VAL A 1 72 ? -7.463 -2.158 3.761 1.00 80.44 72 VAL A C 1
ATOM 605 O O . VAL A 1 72 ? -8.357 -2.371 4.582 1.00 80.44 72 VAL A O 1
ATOM 608 N N . HIS A 1 73 ? -6.244 -1.748 4.119 1.00 78.62 73 HIS A N 1
ATOM 609 C CA . HIS A 1 73 ? -5.855 -1.559 5.516 1.00 78.62 73 HIS A CA 1
ATOM 610 C C . HIS A 1 73 ? -6.751 -0.532 6.226 1.00 78.62 73 HIS A C 1
ATOM 612 O O . HIS A 1 73 ? -7.251 -0.780 7.326 1.00 78.62 73 HIS A O 1
ATOM 618 N N . TYR A 1 74 ? -7.003 0.610 5.581 1.00 75.94 74 TYR A N 1
ATOM 619 C CA . TYR A 1 74 ? -7.866 1.658 6.121 1.00 75.94 74 TYR A CA 1
ATOM 620 C C . TYR A 1 74 ? -9.298 1.163 6.371 1.00 75.94 74 TYR A C 1
ATOM 622 O O . TYR A 1 74 ? -9.863 1.397 7.443 1.00 75.94 74 TYR A O 1
ATOM 630 N N . ILE A 1 75 ? -9.878 0.448 5.404 1.00 74.81 75 ILE A N 1
ATOM 631 C CA . ILE A 1 75 ? -11.232 -0.101 5.522 1.00 74.81 75 ILE A CA 1
ATOM 632 C C . ILE A 1 75 ? -11.305 -1.123 6.657 1.00 74.81 75 ILE A C 1
ATOM 634 O O . ILE A 1 75 ? -12.241 -1.083 7.458 1.00 74.81 75 ILE A O 1
ATOM 638 N N . TRP A 1 76 ? -10.310 -2.006 6.767 1.00 71.38 76 TRP A N 1
ATOM 639 C CA . TRP A 1 76 ? -10.257 -3.006 7.830 1.00 71.38 76 TRP A CA 1
ATOM 640 C C . TRP A 1 76 ? -10.201 -2.358 9.219 1.00 71.38 76 TRP A C 1
ATOM 642 O O . TRP A 1 76 ? -11.028 -2.672 10.079 1.00 71.38 76 TRP A O 1
ATOM 652 N N . LYS A 1 77 ? -9.319 -1.365 9.403 1.00 73.94 77 LYS A N 1
ATOM 653 C CA . LYS A 1 77 ? -9.210 -0.591 10.650 1.00 73.94 77 LYS A CA 1
ATOM 654 C C . LYS A 1 77 ? -10.535 0.083 11.019 1.00 73.94 77 LYS A C 1
ATOM 656 O O . LYS A 1 77 ? -10.982 -0.016 12.161 1.00 73.94 77 LYS A O 1
ATOM 661 N N . LYS A 1 78 ? -11.195 0.730 10.052 1.00 77.50 78 LYS A N 1
ATOM 662 C CA . LYS A 1 78 ? -12.492 1.391 10.266 1.00 77.50 78 LYS A CA 1
ATOM 663 C C . LYS A 1 78 ? -13.584 0.397 10.671 1.00 77.50 78 LYS A C 1
ATOM 665 O O . LYS A 1 78 ? -14.333 0.674 11.607 1.00 77.50 78 LYS A O 1
ATOM 670 N N . ASN A 1 79 ? -13.659 -0.756 10.008 1.00 76.81 79 ASN A N 1
ATOM 671 C CA . ASN A 1 79 ? -14.651 -1.788 10.316 1.00 76.81 79 ASN A CA 1
ATOM 672 C C . ASN A 1 79 ? -14.448 -2.373 11.720 1.00 76.81 79 ASN A C 1
ATOM 674 O O . ASN A 1 79 ? -15.415 -2.522 12.465 1.00 76.81 79 ASN A O 1
ATOM 678 N N . MET A 1 80 ? -13.198 -2.649 12.106 1.00 75.69 80 MET A N 1
ATOM 679 C CA . MET A 1 80 ? -12.869 -3.153 13.441 1.00 75.69 80 MET A CA 1
ATOM 680 C C . MET A 1 80 ? -13.252 -2.148 14.536 1.00 75.69 80 MET A C 1
ATOM 682 O O . MET A 1 80 ?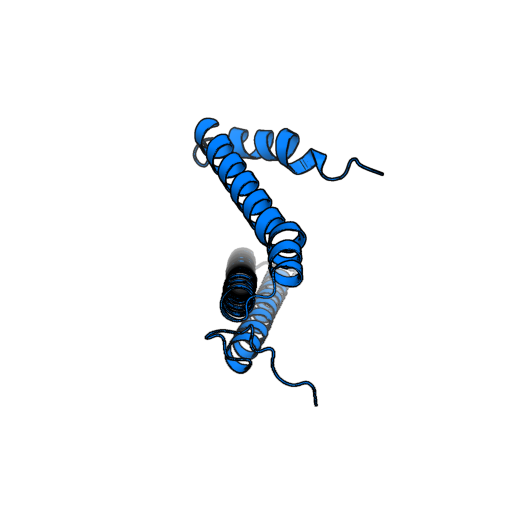 -13.901 -2.522 15.512 1.00 75.69 80 MET A O 1
ATOM 686 N N . HIS A 1 81 ? -12.935 -0.863 14.345 1.00 78.94 81 HIS A N 1
ATOM 687 C CA . HIS A 1 81 ? -13.340 0.209 15.261 1.00 78.94 81 HIS A CA 1
ATOM 688 C C . HIS A 1 81 ? -14.867 0.295 15.415 1.00 78.94 81 HIS A C 1
ATOM 690 O O . HIS A 1 81 ? -15.395 0.277 16.525 1.00 78.94 81 HIS A O 1
ATOM 696 N N . GLN A 1 82 ? -15.602 0.326 14.299 1.00 80.06 82 GLN A N 1
ATOM 697 C CA . GLN A 1 82 ? -17.066 0.418 14.322 1.00 80.06 82 GLN A CA 1
ATOM 698 C C . GLN A 1 82 ? -17.727 -0.771 15.017 1.00 80.06 82 GLN A C 1
ATOM 700 O O . GLN A 1 82 ? -18.759 -0.625 15.671 1.00 80.06 82 GLN A O 1
ATOM 705 N N . ALA A 1 83 ? -17.166 -1.960 14.859 1.00 81.69 83 ALA A N 1
ATOM 706 C CA . ALA A 1 83 ? -17.694 -3.141 15.501 1.00 81.69 83 ALA A CA 1
ATOM 707 C C . ALA A 1 83 ? -17.459 -3.183 17.005 1.00 81.69 83 ALA A C 1
ATOM 709 O O . ALA A 1 83 ? -18.373 -3.572 17.728 1.00 81.69 83 ALA A O 1
ATOM 710 N N . LEU A 1 84 ? -16.288 -2.743 17.470 1.00 83.62 84 LEU A N 1
ATOM 711 C CA . LEU A 1 84 ? -16.026 -2.591 18.900 1.00 83.62 84 LEU A CA 1
ATOM 712 C C . LEU A 1 84 ? -16.996 -1.588 19.530 1.00 83.62 84 LEU A C 1
ATOM 714 O O . LEU A 1 84 ? -17.585 -1.891 20.561 1.00 83.62 84 LEU A O 1
ATOM 718 N N . LEU A 1 85 ? -17.260 -0.456 18.866 1.00 85.81 85 LEU A N 1
ATOM 719 C CA . LEU A 1 85 ? -18.254 0.518 19.337 1.00 85.81 85 LEU A CA 1
ATOM 720 C C . LEU A 1 85 ? -19.675 -0.061 19.405 1.00 85.81 85 LEU A C 1
ATOM 722 O O . LEU A 1 85 ? -20.420 0.229 20.338 1.00 85.81 85 LEU A O 1
ATOM 726 N N . LYS A 1 86 ? -20.076 -0.891 18.434 1.00 85.81 86 LYS A N 1
ATOM 727 C CA . LYS A 1 86 ? -21.382 -1.566 18.499 1.00 85.81 86 LYS A CA 1
ATOM 728 C C . LYS A 1 86 ? -21.454 -2.604 19.603 1.00 85.81 86 LYS A C 1
ATOM 730 O O . LYS A 1 86 ? -22.507 -2.729 20.220 1.00 85.81 86 LYS A O 1
ATOM 735 N N . LEU A 1 87 ? -20.380 -3.365 19.802 1.00 84.88 87 LEU A N 1
ATOM 736 C CA . LEU A 1 87 ? -20.313 -4.359 20.863 1.00 84.88 87 LEU A CA 1
ATOM 737 C C . LEU A 1 87 ? -20.431 -3.670 22.221 1.00 84.88 87 LEU A C 1
ATOM 739 O O . LEU A 1 87 ? -21.286 -4.055 23.006 1.00 84.88 87 LEU A O 1
ATOM 743 N N . HIS A 1 88 ? -19.667 -2.597 22.429 1.00 87.56 88 HIS A N 1
ATOM 744 C CA . HIS A 1 88 ? -19.741 -1.753 23.620 1.00 87.56 88 HIS A CA 1
ATOM 745 C C . HIS A 1 88 ? -21.161 -1.228 23.868 1.00 87.56 88 HIS A C 1
ATOM 747 O O . HIS A 1 88 ? -21.728 -1.454 24.934 1.00 87.56 88 HIS A O 1
ATOM 753 N N . LYS A 1 89 ? -21.802 -0.652 22.843 1.00 88.75 89 LYS A N 1
ATOM 754 C CA . LYS A 1 89 ? -23.196 -0.202 22.947 1.00 88.75 89 LYS A CA 1
ATOM 755 C C . LYS A 1 89 ? -24.147 -1.335 23.344 1.00 88.75 89 LYS A C 1
ATOM 757 O O . LYS A 1 89 ? -24.990 -1.147 24.213 1.00 88.75 89 LYS A O 1
ATOM 762 N N . LEU A 1 90 ? -24.012 -2.514 22.734 1.00 88.44 90 LEU A N 1
ATOM 763 C CA . LEU A 1 90 ? -24.848 -3.670 23.063 1.00 88.44 90 LEU A CA 1
ATOM 764 C C . LEU A 1 90 ? -24.636 -4.127 24.512 1.00 88.44 90 LEU A C 1
ATOM 766 O O . LEU A 1 90 ? -25.606 -4.480 25.177 1.00 88.44 90 LEU A O 1
ATOM 770 N N . THR A 1 91 ? -23.397 -4.121 25.008 1.00 86.81 91 THR A N 1
ATOM 771 C CA . THR A 1 91 ? -23.089 -4.502 26.394 1.00 86.81 91 THR A CA 1
ATOM 772 C C . THR A 1 91 ? -23.626 -3.489 27.397 1.00 86.81 91 THR A C 1
ATOM 774 O O . THR A 1 91 ? -24.163 -3.890 28.429 1.00 86.81 91 THR A O 1
ATOM 777 N N . THR A 1 92 ? -23.593 -2.197 27.056 1.00 88.25 92 THR A N 1
ATOM 778 C CA . THR A 1 92 ? -24.256 -1.139 27.828 1.00 88.25 92 THR A CA 1
ATOM 779 C C . THR A 1 92 ? -25.774 -1.337 27.845 1.00 88.25 92 THR A C 1
ATOM 781 O O . THR A 1 92 ? -26.372 -1.362 28.917 1.00 88.25 92 THR A O 1
ATOM 784 N N . ASP A 1 93 ? -26.400 -1.567 26.685 1.00 92.44 93 ASP A N 1
ATOM 785 C CA . ASP A 1 93 ? -27.852 -1.775 26.562 1.00 92.44 93 ASP A CA 1
ATOM 786 C C . ASP A 1 93 ? -28.328 -3.043 27.302 1.00 92.44 93 ASP A C 1
ATOM 788 O O . ASP A 1 93 ? -29.467 -3.119 27.769 1.00 92.44 93 ASP A O 1
ATOM 792 N N . LYS A 1 94 ? -27.464 -4.062 27.407 1.00 90.38 94 LYS A N 1
ATOM 793 C CA . LYS A 1 94 ? -27.715 -5.311 28.148 1.00 90.38 94 LYS A CA 1
ATOM 794 C C . LYS A 1 94 ? -27.324 -5.244 29.621 1.00 90.38 94 LYS A C 1
ATOM 796 O O . LYS A 1 94 ? -27.569 -6.213 30.336 1.00 90.38 94 LYS A O 1
ATOM 801 N N . ASN A 1 95 ? -26.796 -4.106 30.066 1.00 89.19 95 ASN A N 1
ATOM 802 C CA . ASN A 1 95 ? -26.408 -3.850 31.443 1.00 89.19 95 ASN A CA 1
ATOM 803 C C . ASN A 1 95 ? -25.409 -4.897 31.972 1.00 89.19 95 ASN A C 1
ATOM 805 O O . ASN A 1 95 ? -25.584 -5.409 33.076 1.00 89.19 95 ASN A O 1
ATOM 809 N N . ASP A 1 96 ? -24.393 -5.232 31.164 1.00 91.12 96 ASP A N 1
ATOM 810 C CA . ASP A 1 96 ? -23.252 -6.081 31.538 1.00 91.12 96 ASP A CA 1
ATOM 811 C C . ASP A 1 96 ? -22.019 -5.192 31.796 1.00 91.12 96 ASP A C 1
ATOM 813 O O . ASP A 1 96 ? -21.271 -4.878 30.862 1.00 91.12 96 ASP A O 1
ATOM 817 N N . PRO A 1 97 ? -21.801 -4.733 33.044 1.00 87.06 97 PRO A N 1
ATOM 818 C CA . PRO A 1 97 ? -20.764 -3.753 33.349 1.00 87.06 97 PRO A CA 1
ATOM 819 C C . PRO A 1 97 ? -19.364 -4.354 33.244 1.00 87.06 97 PRO A C 1
ATOM 821 O O . PRO A 1 97 ? -18.422 -3.645 32.914 1.00 87.06 97 PRO A O 1
ATOM 824 N N . HIS A 1 98 ? -19.229 -5.660 33.494 1.00 90.19 98 HIS A N 1
ATOM 825 C CA . HIS A 1 98 ? -17.946 -6.353 33.438 1.00 90.19 98 HIS A CA 1
ATOM 826 C C . HIS A 1 98 ? -17.453 -6.467 31.994 1.00 90.19 98 HIS A C 1
ATOM 828 O O . HIS A 1 98 ? -16.292 -6.189 31.704 1.00 90.19 98 HIS A O 1
ATOM 834 N N . LEU A 1 99 ? -18.337 -6.839 31.063 1.00 83.31 99 LEU A N 1
ATOM 835 C CA . LEU A 1 99 ? -17.969 -6.890 29.652 1.00 83.31 99 LEU A CA 1
ATOM 836 C C . LEU A 1 99 ? -17.773 -5.485 29.057 1.00 83.31 99 LEU A C 1
ATOM 838 O O . LEU A 1 99 ? -16.900 -5.305 28.208 1.00 83.31 99 LEU A O 1
ATOM 842 N N . CYS A 1 100 ? -18.530 -4.488 29.530 1.00 88.25 100 CYS A N 1
ATOM 843 C CA . CYS A 1 100 ? -18.347 -3.083 29.158 1.00 88.25 100 CYS A CA 1
ATOM 844 C C . CYS A 1 100 ? -16.950 -2.572 29.558 1.00 88.25 100 CYS A C 1
ATOM 846 O O . CYS A 1 100 ? -16.216 -2.080 28.702 1.00 88.25 100 CYS A O 1
ATOM 848 N N . ASP A 1 101 ? -16.558 -2.775 30.822 1.00 89.56 101 ASP A N 1
ATOM 849 C CA . ASP A 1 101 ? -15.245 -2.390 31.357 1.00 89.56 101 ASP A CA 1
ATOM 850 C C . ASP A 1 101 ? -14.094 -3.113 30.642 1.00 89.56 101 ASP A C 1
ATOM 852 O O . ASP A 1 101 ? -13.099 -2.495 30.262 1.00 89.56 101 ASP A O 1
ATOM 856 N N . PHE A 1 102 ? -14.259 -4.408 30.353 1.00 88.75 102 PHE A N 1
ATOM 857 C CA . PHE A 1 102 ? -13.271 -5.182 29.602 1.00 88.75 102 PHE A CA 1
ATOM 858 C C . PHE A 1 102 ? -13.039 -4.621 28.186 1.00 88.75 102 PHE A C 1
ATOM 860 O O . PHE A 1 102 ? -11.895 -4.480 27.749 1.00 88.75 102 PHE A O 1
ATOM 867 N N . ILE A 1 103 ? -14.111 -4.278 27.460 1.00 86.56 103 ILE A N 1
ATOM 868 C CA . ILE A 1 103 ? -14.017 -3.715 26.102 1.00 86.56 103 ILE A CA 1
ATOM 869 C C . ILE A 1 103 ? -13.408 -2.307 26.128 1.00 86.56 103 ILE A C 1
ATOM 871 O O . ILE A 1 103 ? -12.570 -1.984 25.279 1.00 86.56 103 ILE A O 1
ATOM 875 N N . GLU A 1 104 ? -13.802 -1.471 27.091 1.00 85.62 104 GLU A N 1
ATOM 876 C CA . GLU A 1 104 ? -13.236 -0.131 27.270 1.00 85.62 104 GLU A CA 1
ATOM 877 C C . GLU A 1 104 ? -11.738 -0.193 27.568 1.00 85.62 104 GLU A C 1
ATOM 879 O O . GLU A 1 104 ? -10.935 0.427 26.863 1.00 85.62 104 GLU A O 1
ATOM 884 N N . THR A 1 105 ? -11.360 -0.997 28.562 1.00 85.94 105 THR A N 1
ATOM 885 C CA . THR A 1 105 ? -9.992 -1.077 29.071 1.00 85.94 105 THR A CA 1
ATOM 886 C C . THR A 1 105 ? -9.027 -1.672 28.055 1.00 85.94 105 THR A C 1
ATOM 888 O O . THR A 1 105 ? -7.966 -1.090 27.826 1.00 85.94 105 THR A O 1
ATOM 891 N N . HIS A 1 106 ? -9.387 -2.792 27.424 1.00 83.69 106 HIS A N 1
ATOM 892 C CA . HIS A 1 106 ? -8.450 -3.544 26.586 1.00 83.69 106 HIS A CA 1
ATOM 893 C C . HIS A 1 106 ? -8.493 -3.193 25.100 1.00 83.69 106 HIS A C 1
ATOM 895 O O . HIS A 1 106 ? -7.530 -3.473 24.403 1.00 83.69 106 HIS A O 1
ATOM 901 N N . TYR A 1 107 ? -9.576 -2.602 24.586 1.00 83.00 107 TYR A N 1
ATOM 902 C CA . TYR A 1 107 ? -9.704 -2.366 23.143 1.00 83.00 107 TYR A CA 1
ATOM 903 C C . TYR A 1 107 ? -9.935 -0.897 22.805 1.00 83.00 107 TYR A C 1
ATOM 905 O O . TYR A 1 107 ? -9.234 -0.342 21.957 1.00 83.00 107 TYR A O 1
ATOM 913 N N . LEU A 1 108 ? -10.907 -0.235 23.440 1.00 82.00 108 LEU A N 1
ATOM 914 C CA . LEU A 1 108 ? -11.227 1.155 23.094 1.00 82.00 108 LEU A CA 1
ATOM 915 C C . LEU A 1 108 ? -10.127 2.118 23.546 1.00 82.00 108 LEU A C 1
ATOM 917 O O . LEU A 1 108 ? -9.726 2.981 22.764 1.00 82.00 108 LEU A O 1
ATOM 921 N N . ASN A 1 109 ? -9.584 1.937 24.752 1.00 83.25 109 ASN A N 1
ATOM 922 C CA . ASN A 1 109 ? -8.478 2.754 25.250 1.00 83.25 109 ASN A CA 1
ATOM 923 C C . ASN A 1 109 ? -7.215 2.609 24.395 1.00 83.25 109 ASN A C 1
ATOM 925 O O . ASN A 1 109 ? -6.563 3.612 24.106 1.00 83.25 109 ASN A O 1
ATOM 929 N N . GLU A 1 110 ? -6.888 1.397 23.942 1.00 81.00 110 GLU A N 1
ATOM 930 C CA . GLU A 1 110 ? -5.768 1.177 23.018 1.00 81.00 110 GLU A CA 1
ATOM 931 C C . GLU A 1 110 ? -5.993 1.897 21.685 1.00 81.00 110 GLU A C 1
ATOM 933 O O . GLU A 1 110 ? -5.108 2.603 21.206 1.00 81.00 110 GLU A O 1
ATOM 938 N N . GLN A 1 111 ? -7.203 1.826 21.121 1.00 74.81 111 GLN A N 1
ATOM 939 C CA . GLN A 1 111 ? -7.502 2.547 19.883 1.00 74.81 111 GLN A CA 1
ATOM 940 C C . GLN A 1 111 ? -7.430 4.067 20.040 1.00 74.81 111 GLN A C 1
ATOM 942 O O . GLN A 1 111 ? -6.931 4.744 19.139 1.00 74.81 111 GLN A O 1
ATOM 947 N N . VAL A 1 112 ? -7.888 4.617 21.168 1.00 80.38 112 VAL A N 1
ATOM 948 C CA . VAL A 1 112 ? -7.765 6.053 21.463 1.00 80.38 112 VAL A CA 1
ATOM 949 C C . VAL A 1 112 ? -6.296 6.453 21.608 1.00 80.38 112 VAL A C 1
ATOM 951 O O . VAL A 1 112 ? -5.906 7.487 21.062 1.00 80.38 112 VAL A O 1
ATOM 954 N N . LYS A 1 113 ? -5.467 5.630 22.268 1.00 81.75 113 LYS A N 1
ATOM 955 C CA . LYS A 1 113 ? -4.015 5.850 22.362 1.00 81.75 113 LYS A CA 1
ATOM 956 C C . LYS A 1 113 ? -3.365 5.876 20.980 1.00 81.75 113 LYS A C 1
ATOM 958 O O . LYS A 1 113 ? -2.752 6.882 20.642 1.00 81.75 113 LYS A O 1
ATOM 963 N N . SER A 1 114 ? -3.603 4.869 20.139 1.00 77.88 114 SER A N 1
ATOM 964 C CA . SER A 1 114 ? -3.025 4.834 18.789 1.00 77.88 114 SER A CA 1
ATOM 965 C C . SER A 1 114 ? -3.506 5.988 17.899 1.00 77.88 114 SER A C 1
ATOM 967 O O . SER A 1 114 ? -2.757 6.487 17.064 1.00 77.88 114 SER A O 1
ATOM 969 N N . ILE A 1 115 ? -4.763 6.436 18.037 1.00 77.81 115 ILE A N 1
ATOM 970 C CA . ILE A 1 115 ? -5.262 7.616 17.307 1.00 77.81 115 ILE A CA 1
ATOM 971 C C . ILE A 1 115 ? -4.563 8.887 17.794 1.00 77.81 115 ILE A C 1
ATOM 973 O O . ILE A 1 115 ? -4.192 9.726 16.971 1.00 77.81 115 ILE A O 1
ATOM 977 N N . LYS A 1 116 ? -4.376 9.031 19.109 1.00 84.19 116 LYS A N 1
ATOM 978 C CA . LYS A 1 116 ? -3.677 10.171 19.701 1.00 84.19 116 LYS A CA 1
ATOM 979 C C . LYS A 1 116 ? -2.217 10.218 19.256 1.00 84.19 116 LYS A C 1
ATOM 981 O O . LYS A 1 116 ? -1.787 11.260 18.780 1.00 84.19 116 LYS A O 1
ATOM 986 N N . GLU A 1 117 ? -1.506 9.097 19.321 1.00 85.06 117 GLU A N 1
ATOM 987 C CA . GLU A 1 117 ? -0.115 8.982 18.863 1.00 85.06 117 GLU A CA 1
ATOM 988 C C . GLU A 1 117 ? 0.030 9.400 17.397 1.00 85.06 117 GLU A C 1
ATOM 990 O O . GLU A 1 117 ? 0.863 10.242 17.067 1.00 85.06 117 GLU A O 1
ATOM 995 N N . LEU A 1 118 ? -0.854 8.915 16.517 1.00 80.19 118 LEU A N 1
ATOM 996 C CA . LEU A 1 118 ? -0.871 9.343 15.115 1.00 80.19 118 LEU A CA 1
ATOM 997 C C . LEU A 1 118 ? -1.164 10.846 14.963 1.00 80.19 118 LEU A C 1
ATOM 999 O O . LEU A 1 118 ? -0.561 11.508 14.118 1.00 80.19 118 LEU A O 1
ATOM 1003 N N . GLY A 1 119 ? -2.073 11.402 15.767 1.00 80.31 119 GLY A N 1
ATOM 1004 C CA . GLY A 1 119 ? -2.365 12.839 15.786 1.00 80.31 119 GLY A CA 1
ATOM 1005 C C . GLY A 1 119 ? -1.170 13.686 16.234 1.00 80.31 119 GLY A C 1
ATOM 1006 O O . GLY A 1 119 ? -0.883 14.728 15.630 1.00 80.31 119 GLY A O 1
ATOM 1007 N N . ASP A 1 120 ? -0.437 13.216 17.239 1.00 86.88 120 ASP A N 1
ATOM 1008 C CA . ASP A 1 120 ? 0.780 13.847 17.745 1.00 86.88 120 ASP A CA 1
ATOM 1009 C C . ASP A 1 120 ? 1.893 13.789 16.687 1.00 86.88 120 ASP A C 1
ATOM 1011 O O . ASP A 1 120 ? 2.533 14.805 16.405 1.00 86.88 120 ASP A O 1
ATOM 1015 N N . HIS A 1 121 ? 2.052 12.650 16.007 1.00 85.69 121 HIS A N 1
ATOM 1016 C CA . HIS A 1 121 ? 2.983 12.492 14.889 1.00 85.69 121 HIS A CA 1
ATOM 1017 C C . HIS A 1 121 ? 2.698 13.466 13.740 1.00 85.69 121 HIS A C 1
ATOM 1019 O O . HIS A 1 121 ? 3.596 14.182 13.298 1.00 85.69 121 HIS A O 1
ATOM 1025 N N . VAL A 1 122 ? 1.441 13.564 13.293 1.00 83.50 122 VAL A N 1
ATOM 1026 C CA . VAL A 1 122 ? 1.038 14.513 12.239 1.00 83.50 122 VAL A CA 1
ATOM 1027 C C . VAL A 1 122 ? 1.291 15.959 12.671 1.00 83.50 122 VAL A C 1
ATOM 1029 O O . VAL A 1 122 ? 1.767 16.776 11.880 1.00 83.50 122 VAL A O 1
ATOM 1032 N N . THR A 1 123 ? 1.004 16.290 13.931 1.00 87.00 123 THR A N 1
ATOM 1033 C CA . THR A 1 123 ? 1.234 17.634 14.476 1.00 87.00 123 THR A CA 1
ATOM 1034 C C . THR A 1 123 ? 2.721 17.979 14.505 1.00 87.00 123 THR A C 1
ATOM 1036 O O . THR A 1 123 ? 3.098 19.087 14.118 1.00 87.00 123 THR A O 1
ATOM 1039 N N . ASN A 1 124 ? 3.566 17.039 14.926 1.00 85.31 124 ASN A N 1
ATOM 1040 C CA . ASN A 1 124 ? 5.014 17.209 14.970 1.00 85.31 124 ASN A CA 1
ATOM 1041 C C . ASN A 1 124 ? 5.599 17.370 13.563 1.00 85.31 124 ASN A C 1
ATOM 1043 O O . ASN A 1 124 ? 6.292 18.355 13.312 1.00 85.31 124 ASN A O 1
ATOM 1047 N N . LEU A 1 125 ? 5.225 16.503 12.619 1.00 82.62 125 LEU A N 1
ATOM 1048 C CA . LEU A 1 125 ? 5.630 16.615 11.213 1.00 8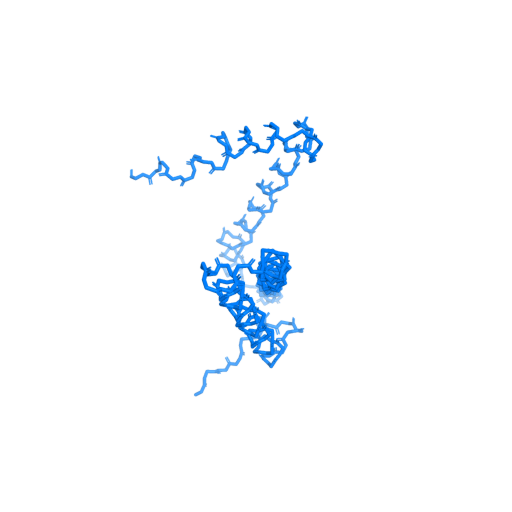2.62 125 LEU A CA 1
ATOM 1049 C C . LEU A 1 125 ? 5.248 17.973 10.608 1.00 82.62 125 LEU A C 1
ATOM 1051 O O . LEU A 1 125 ? 6.072 18.634 9.973 1.00 82.62 125 LEU A O 1
ATOM 1055 N N . ARG A 1 126 ? 4.022 18.444 10.867 1.00 83.44 126 ARG A N 1
ATOM 1056 C CA . ARG A 1 126 ? 3.561 19.754 10.388 1.00 83.44 126 ARG A CA 1
ATOM 1057 C C . ARG A 1 126 ? 4.343 20.912 11.012 1.00 83.44 126 ARG A C 1
ATOM 1059 O O . ARG A 1 126 ? 4.676 21.861 10.308 1.00 83.44 126 ARG A O 1
ATOM 1066 N N . LYS A 1 127 ? 4.654 20.850 12.313 1.00 86.38 127 LYS A N 1
ATOM 1067 C CA . LYS A 1 127 ? 5.481 21.863 12.998 1.00 86.38 127 LYS A CA 1
ATOM 1068 C C . LYS A 1 127 ? 6.909 21.907 12.458 1.00 86.38 127 LYS A C 1
ATOM 1070 O O . LYS A 1 127 ? 7.499 22.979 12.408 1.00 86.38 127 LYS A O 1
ATOM 1075 N N . MET A 1 128 ? 7.444 20.762 12.040 1.00 84.75 128 MET A N 1
ATOM 1076 C CA . MET A 1 128 ? 8.782 20.654 11.456 1.00 84.75 128 MET A CA 1
ATOM 1077 C C . MET A 1 128 ? 8.842 21.124 9.991 1.00 84.75 128 MET A C 1
ATOM 1079 O O . MET A 1 128 ? 9.931 21.237 9.432 1.00 84.75 128 MET A O 1
ATOM 1083 N N . GLY A 1 129 ? 7.699 21.450 9.375 1.00 82.31 129 GLY A N 1
ATOM 1084 C CA . GLY A 1 129 ? 7.626 21.982 8.013 1.00 82.31 129 GLY A CA 1
ATOM 1085 C C . GLY A 1 129 ? 7.470 20.920 6.923 1.00 82.31 129 GLY A C 1
ATOM 1086 O O . GLY A 1 129 ? 7.754 21.207 5.761 1.00 82.31 129 GLY A O 1
ATOM 1087 N N . ALA A 1 130 ? 7.036 19.703 7.264 1.00 79.62 130 ALA A N 1
ATOM 1088 C CA . ALA A 1 130 ? 6.642 18.710 6.266 1.00 79.62 130 ALA A CA 1
ATOM 1089 C C . ALA A 1 130 ? 5.308 19.111 5.590 1.00 79.62 130 ALA A C 1
ATOM 1091 O O . ALA A 1 130 ? 4.417 19.644 6.264 1.00 79.62 130 ALA A O 1
ATOM 1092 N N . PRO A 1 131 ? 5.125 18.844 4.282 1.00 68.56 131 PRO A N 1
ATOM 1093 C CA . PRO A 1 131 ? 6.038 18.126 3.383 1.00 68.56 131 PRO A CA 1
ATOM 1094 C C . PRO A 1 131 ? 7.066 19.027 2.668 1.00 68.56 131 PRO A C 1
ATOM 1096 O O . PRO A 1 131 ? 7.849 18.542 1.859 1.00 68.56 131 PRO A O 1
ATOM 1099 N N . GLN A 1 132 ? 7.068 20.347 2.901 1.00 78.75 132 GLN A N 1
ATOM 1100 C CA . GLN A 1 132 ? 7.941 21.274 2.161 1.00 78.75 132 GLN A CA 1
ATOM 1101 C C . GLN A 1 132 ? 9.426 21.137 2.540 1.00 78.75 132 GLN A C 1
ATOM 1103 O O . GLN A 1 132 ? 10.301 21.492 1.752 1.00 78.75 132 GLN A O 1
ATOM 1108 N N . SER A 1 133 ? 9.713 20.620 3.735 1.00 79.62 133 SER A N 1
ATOM 1109 C CA . SER A 1 133 ? 11.058 20.363 4.240 1.00 79.62 133 SER A CA 1
ATOM 1110 C C . SER A 1 133 ? 11.348 18.862 4.252 1.00 79.62 133 SER A C 1
ATOM 1112 O O . SER A 1 133 ? 10.930 18.154 5.165 1.00 79.62 133 SER A O 1
ATOM 1114 N N . GLY A 1 134 ? 12.119 18.369 3.278 1.00 74.94 134 GLY A N 1
ATOM 1115 C CA . GLY A 1 134 ? 12.550 16.960 3.249 1.00 74.94 134 GLY A CA 1
ATOM 1116 C C . GLY A 1 134 ? 13.395 16.546 4.466 1.00 74.94 134 GLY A C 1
ATOM 1117 O O . GLY A 1 134 ? 13.430 15.375 4.833 1.00 74.94 134 GLY A O 1
ATOM 1118 N N . LEU A 1 135 ? 14.030 17.510 5.148 1.00 81.25 135 LEU A N 1
ATOM 1119 C CA . LEU A 1 135 ? 14.756 17.271 6.399 1.00 81.25 135 LEU A CA 1
ATOM 1120 C C . LEU A 1 135 ? 13.808 16.978 7.575 1.00 81.25 135 LEU A C 1
ATOM 1122 O O . LEU A 1 135 ? 14.180 16.245 8.489 1.00 81.25 135 LEU A O 1
ATOM 1126 N N . ALA A 1 136 ? 12.590 17.529 7.551 1.00 81.38 136 ALA A N 1
ATOM 1127 C CA . ALA A 1 136 ? 11.598 17.331 8.603 1.00 81.38 136 ALA A CA 1
ATOM 1128 C C . ALA A 1 136 ? 11.174 15.864 8.711 1.00 81.38 136 ALA A C 1
ATOM 1130 O O . ALA A 1 136 ? 11.147 15.310 9.805 1.00 81.38 136 ALA A O 1
ATOM 1131 N N . GLU A 1 137 ? 10.894 15.233 7.571 1.00 79.62 137 GLU A N 1
ATOM 1132 C CA . GLU A 1 137 ? 10.489 13.827 7.507 1.00 79.62 137 GLU A CA 1
ATOM 1133 C C . GLU A 1 137 ? 11.638 12.898 7.923 1.00 79.62 137 GLU A C 1
ATOM 1135 O O . GLU A 1 137 ? 11.426 11.983 8.714 1.00 79.62 137 GLU A O 1
ATOM 1140 N N . TYR A 1 138 ? 12.869 13.185 7.481 1.00 79.69 138 TYR A N 1
ATOM 1141 C CA . TYR A 1 138 ? 14.056 12.409 7.861 1.00 79.69 138 TYR A CA 1
ATOM 1142 C C . TYR A 1 138 ? 14.350 12.458 9.370 1.00 79.69 138 TYR A C 1
ATOM 1144 O O . TYR A 1 138 ? 14.614 11.429 9.990 1.00 79.69 138 TYR A O 1
ATOM 1152 N N . LEU A 1 139 ? 14.308 13.647 9.981 1.00 79.44 139 LEU A N 1
ATOM 1153 C CA . LEU A 1 139 ? 14.542 13.799 11.422 1.00 79.44 139 LEU A CA 1
ATOM 1154 C C . LEU A 1 139 ? 13.421 13.163 12.251 1.00 79.44 139 LEU A C 1
ATOM 1156 O O . LEU A 1 139 ? 13.686 12.590 13.306 1.00 79.44 139 LEU A O 1
ATOM 1160 N N . PHE A 1 140 ? 12.182 13.243 11.767 1.00 81.75 140 PHE A N 1
ATOM 1161 C CA . PHE A 1 140 ? 11.038 12.617 12.417 1.00 81.75 140 PHE A CA 1
ATOM 1162 C C . PHE A 1 140 ? 11.133 11.081 12.396 1.00 81.75 140 PHE A C 1
ATOM 1164 O O . PHE A 1 140 ?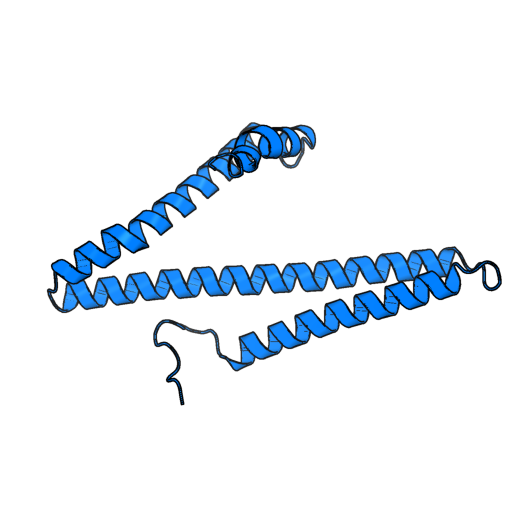 10.919 10.436 13.421 1.00 81.75 140 PHE A O 1
ATOM 1171 N N . ASP A 1 141 ? 11.528 10.493 11.263 1.00 83.31 141 ASP A N 1
ATOM 1172 C CA . ASP A 1 141 ? 11.792 9.054 11.145 1.00 83.31 141 ASP A CA 1
ATOM 1173 C C . ASP A 1 141 ? 12.847 8.591 12.163 1.00 83.31 141 ASP A C 1
ATOM 1175 O O . ASP A 1 141 ? 12.603 7.687 12.964 1.00 83.31 141 ASP A O 1
ATOM 1179 N N . LYS A 1 142 ? 13.988 9.288 12.220 1.00 80.81 142 LYS A N 1
ATOM 1180 C CA . LYS A 1 142 ? 15.125 8.897 13.066 1.00 80.81 142 LYS A CA 1
ATOM 1181 C C . LYS A 1 142 ? 14.920 9.064 14.565 1.00 80.81 142 LYS A C 1
ATOM 1183 O O . LYS A 1 142 ? 15.652 8.432 15.320 1.00 80.81 142 LYS A O 1
ATOM 1188 N N . HIS A 1 143 ? 14.035 9.952 15.007 1.00 74.94 143 HIS A N 1
ATOM 1189 C CA . HIS A 1 143 ? 13.932 10.328 16.426 1.00 74.94 143 HIS A CA 1
ATOM 1190 C C . HIS A 1 143 ? 12.542 10.109 17.021 1.00 74.94 143 HIS A C 1
ATOM 1192 O O . HIS A 1 143 ? 12.315 10.422 18.184 1.00 74.94 143 HIS A O 1
ATOM 1198 N N . THR A 1 144 ? 11.576 9.650 16.229 1.00 73.88 144 THR A N 1
ATOM 1199 C CA . THR A 1 144 ? 10.212 9.401 16.714 1.00 73.88 144 THR A CA 1
ATOM 1200 C C . THR A 1 144 ? 9.686 8.042 16.274 1.00 73.88 144 THR A C 1
ATOM 1202 O O . THR A 1 144 ? 8.990 7.399 17.049 1.00 73.88 144 THR A O 1
ATOM 1205 N N . VAL A 1 145 ? 10.032 7.574 15.070 1.00 68.56 145 VAL A N 1
ATOM 1206 C CA . VAL A 1 145 ? 9.586 6.260 14.569 1.00 68.56 145 VAL A CA 1
ATOM 1207 C C . VAL A 1 145 ? 10.619 5.160 14.862 1.00 68.56 145 VAL A C 1
ATOM 1209 O O . VAL A 1 145 ? 10.246 4.055 15.253 1.00 68.56 145 VAL A O 1
ATOM 1212 N N . GLY A 1 146 ? 11.915 5.467 14.742 1.00 56.84 146 GLY A N 1
ATOM 1213 C CA . GLY A 1 146 ? 13.019 4.508 14.894 1.00 56.84 146 GLY A CA 1
ATOM 1214 C C . GLY A 1 146 ? 13.310 3.981 16.308 1.00 56.84 146 GLY A C 1
ATOM 1215 O O . GLY A 1 146 ? 14.119 3.069 16.434 1.00 56.84 146 GLY A O 1
ATOM 1216 N N . ASP A 1 147 ? 12.665 4.501 17.357 1.00 53.28 147 ASP A N 1
ATOM 1217 C CA . ASP A 1 147 ? 12.836 3.998 18.736 1.00 53.28 147 ASP A CA 1
ATOM 1218 C C . ASP A 1 147 ? 11.976 2.756 19.044 1.00 53.28 147 ASP A C 1
ATOM 1220 O O . ASP A 1 147 ? 12.109 2.159 20.109 1.00 53.28 147 ASP A O 1
ATOM 1224 N N . SER A 1 148 ? 11.117 2.324 18.114 1.00 49.97 148 SER A N 1
ATOM 1225 C CA . SER A 1 148 ? 10.217 1.176 18.317 1.00 49.97 148 SER A CA 1
ATOM 1226 C C . SER A 1 148 ? 10.883 -0.209 18.214 1.00 49.97 148 SER A C 1
ATOM 1228 O O . SER A 1 148 ? 10.253 -1.198 18.579 1.00 49.97 148 SER A O 1
ATOM 1230 N N . ASP A 1 149 ? 12.157 -0.287 17.807 1.00 45.56 149 ASP A N 1
ATOM 1231 C CA . ASP A 1 149 ? 12.919 -1.544 17.668 1.00 45.56 149 ASP A CA 1
ATOM 1232 C C . ASP A 1 149 ? 13.929 -1.800 18.816 1.00 45.56 149 ASP A C 1
ATOM 1234 O O . ASP A 1 149 ? 14.708 -2.751 18.749 1.00 45.56 149 ASP A O 1
ATOM 1238 N N . ASN A 1 150 ? 13.940 -0.976 19.874 1.00 42.50 150 ASN A N 1
ATOM 1239 C CA . ASN A 1 150 ? 14.952 -1.018 20.945 1.00 42.50 150 ASN A CA 1
ATOM 1240 C C . ASN A 1 150 ? 14.414 -1.431 22.332 1.00 42.50 150 ASN A C 1
ATOM 1242 O O . ASN A 1 150 ? 14.955 -1.023 23.358 1.00 42.50 150 ASN A O 1
ATOM 1246 N N . GLU A 1 151 ? 13.390 -2.283 22.382 1.00 36.50 151 GLU A N 1
ATOM 1247 C CA . GLU A 1 151 ? 13.041 -3.030 23.600 1.00 36.50 151 GLU A CA 1
ATOM 1248 C C . GLU A 1 151 ? 13.106 -4.539 23.322 1.00 36.50 151 GLU A C 1
ATOM 1250 O O . GLU A 1 151 ? 12.136 -5.173 22.905 1.00 36.50 151 GLU A O 1
ATOM 1255 N N . SER A 1 152 ? 14.307 -5.090 23.520 1.00 37.12 152 SER A N 1
ATOM 1256 C CA . SER A 1 152 ? 14.605 -6.523 23.658 1.00 37.12 152 SER A CA 1
ATOM 1257 C C . SER A 1 152 ? 14.634 -6.940 25.121 1.00 37.12 152 SER A C 1
ATOM 1259 O O . SER A 1 152 ? 15.250 -6.174 25.899 1.00 37.12 152 SER A O 1
#

InterPro domains:
  IPR001519 Ferritin [PTHR11431] (4-72)
  IPR008331 Ferritin/DPS domain [PF00210] (17-72)
  IPR008331 Ferritin/DPS domain [PF00210] (79-128)
  IPR009040 Ferritin-like diiron domain [PS50905] (9-152)
  IPR009078 Ferritin-like superfamily [SSF47240] (3-146)
  IPR012347 Ferritin-like [G3DSA:1.20.1260.10] (1-73)
  IPR012347 Ferritin-like [G3DSA:1.20.1260.10] (74-152)
  IPR014034 Ferritin, conserved site [PS00204] (96-116)

Organism: Cebus imitator (NCBI:txid2715852)

Sequence (152 aa):
TASPSQVRQNYHQDSEAAINRQINLELYASYVYLSISYYFDRDDVALKNFAKYFLHQSHEEREHAQKLMKLVHYIWKKNMHQALLKLHKLTTDKNDPHLCDFIETHYLNEQVKSIKELGDHVTNLRKMGAPQSGLAEYLFDKHTVGDSDNES

pLDDT: mean 81.97, std 14.89, range [36.41, 97.88]

Foldseek 3Di:
DDDPDPLQPPQDPVNVVVLVVLLVVLQVLLVVLQVQLVVCVDPVNVNNVSSVVSNVSSVVSNVVSVVSVVVSVVSVVVSNVSSLVVVLVVCVVVVPVVVNCVSVVPPVVVVVVVVVLVVVLVVQLVVLPPPVDPVSVVVCCVPPVVVPVPDD

Radius of gyration: 22.84 Å; chains: 1; bounding box: 51×45×62 Å